Protein AF-A0A813FB90-F1 (afdb_monomer_lite)

Radius of gyration: 33.17 Å; chains: 1; bounding box: 65×67×103 Å

Sequence (161 aa):
GADAGPVRAQRSFVRRQRGVSLAASAIALIVTVQGGSALLSTFVSVPQVSSSKYSPTARRASALDSYKNTVKTVAQTIDDFYTAYPQPPVLPMYRTFVVDLMTQTHLAVVDSRFKYDSVFALGLWRGFQGLMGSYDKLVGSGESDKIWKALVESLGMSPDQ

InterPro domains:
  IPR017499 Protein Thf1 [PF11264] (73-161)
  IPR017499 Protein Thf1 [PTHR34793] (55-161)

Organism: Polarella glacialis (NCBI:txid89957)

pLDDT: mean 70.95, std 21.5, range [33.91, 94.44]

Structure (mmCIF, N/CA/C/O backbone):
data_AF-A0A813FB90-F1
#
_entry.id   AF-A0A813FB90-F1
#
loop_
_atom_site.group_PDB
_atom_site.id
_atom_site.type_symbol
_atom_site.label_atom_id
_atom_site.label_alt_id
_atom_site.label_comp_id
_atom_site.label_asym_id
_atom_site.label_entity_id
_atom_site.label_seq_id
_atom_site.pdbx_PDB_ins_code
_atom_site.Cartn_x
_atom_site.Cartn_y
_atom_site.Cartn_z
_atom_site.occupancy
_atom_site.B_iso_or_equiv
_atom_site.auth_seq_id
_atom_site.auth_comp_id
_atom_site.auth_asym_id
_atom_site.auth_atom_id
_atom_site.pdbx_PDB_model_num
ATOM 1 N N . GLY A 1 1 ? -19.787 -36.971 82.600 1.00 37.16 1 GLY A N 1
ATOM 2 C CA . GLY A 1 1 ? -19.717 -35.621 82.008 1.00 37.16 1 GLY A CA 1
ATOM 3 C C . GLY A 1 1 ? -20.503 -35.665 80.722 1.00 37.16 1 GLY A C 1
ATOM 4 O O . GLY A 1 1 ? -20.228 -36.552 79.932 1.00 37.16 1 GLY A O 1
ATOM 5 N N . ALA A 1 2 ? -21.649 -34.986 80.682 1.00 42.38 2 ALA A N 1
ATOM 6 C CA . ALA A 1 2 ? -21.821 -33.651 80.079 1.00 42.38 2 ALA A CA 1
ATOM 7 C C . ALA A 1 2 ? -22.045 -33.792 78.549 1.00 42.38 2 ALA A C 1
ATOM 9 O O . ALA A 1 2 ? -21.103 -34.156 77.860 1.00 42.38 2 ALA A O 1
ATOM 10 N N . ASP A 1 3 ? -23.270 -33.850 78.009 1.00 40.84 3 ASP A N 1
ATOM 11 C CA . ASP A 1 3 ? -24.351 -32.837 77.873 1.00 40.84 3 ASP A CA 1
ATOM 12 C C . ASP A 1 3 ? -24.254 -32.019 76.553 1.00 40.84 3 ASP A C 1
ATOM 14 O O . ASP A 1 3 ? -23.170 -31.612 76.145 1.00 40.84 3 ASP A O 1
ATOM 18 N N . ALA A 1 4 ? -25.432 -31.809 75.945 1.00 45.38 4 ALA A N 1
ATOM 19 C CA . ALA A 1 4 ? -25.861 -30.805 74.958 1.00 45.38 4 ALA A CA 1
ATOM 20 C C . ALA A 1 4 ? -25.539 -30.930 73.439 1.00 45.38 4 ALA A C 1
ATOM 22 O O . ALA A 1 4 ? -24.415 -30.746 72.982 1.00 45.38 4 ALA A O 1
ATOM 23 N N . GLY A 1 5 ? -26.606 -31.096 72.628 1.00 37.81 5 GLY A N 1
ATOM 24 C CA . GLY A 1 5 ? -26.745 -30.504 71.269 1.00 37.81 5 GLY A CA 1
ATOM 25 C C . GLY A 1 5 ? -27.182 -29.017 71.351 1.00 37.81 5 GLY A C 1
ATOM 26 O O . GLY A 1 5 ? -26.985 -28.450 72.423 1.00 37.81 5 GLY A O 1
ATOM 27 N N . PRO A 1 6 ? -27.852 -28.363 70.354 1.00 52.06 6 PRO A N 1
ATOM 28 C CA . PRO A 1 6 ? -28.381 -28.848 69.058 1.00 52.06 6 PRO A CA 1
ATOM 29 C C . PRO A 1 6 ? -28.328 -27.838 67.837 1.00 52.06 6 PRO A C 1
ATOM 31 O O . PRO A 1 6 ? -27.964 -26.682 67.986 1.00 52.06 6 PRO A O 1
ATOM 34 N N . VAL A 1 7 ? -28.802 -28.279 66.646 1.00 46.25 7 VAL A N 1
ATOM 35 C CA . VAL A 1 7 ? -29.657 -27.576 65.620 1.00 46.25 7 VAL A CA 1
ATOM 36 C C . VAL A 1 7 ? -29.185 -26.343 64.774 1.00 46.25 7 VAL A C 1
ATOM 38 O O . VAL A 1 7 ? -28.728 -25.337 65.296 1.00 46.25 7 VAL A O 1
ATOM 41 N N . ARG A 1 8 ? -29.580 -26.379 63.467 1.00 36.19 8 ARG A N 1
ATOM 42 C CA . ARG A 1 8 ? -29.777 -25.294 62.436 1.00 36.19 8 ARG A CA 1
ATOM 43 C C . ARG A 1 8 ? -28.519 -24.742 61.733 1.00 36.19 8 ARG A C 1
ATOM 45 O O . ARG A 1 8 ? -27.476 -24.669 62.347 1.00 36.19 8 ARG A O 1
ATOM 52 N N . ALA A 1 9 ? -28.491 -24.313 60.461 1.00 43.75 9 ALA A N 1
ATOM 53 C CA . ALA A 1 9 ? -29.477 -23.821 59.482 1.00 43.75 9 ALA A CA 1
ATOM 54 C C . ALA A 1 9 ? -28.907 -24.012 58.040 1.00 43.75 9 ALA A C 1
ATOM 56 O O . ALA A 1 9 ? -27.702 -23.935 57.845 1.00 43.75 9 ALA A O 1
ATOM 57 N N . GLN A 1 10 ? -29.679 -24.439 57.033 1.00 36.59 10 GLN A N 1
ATOM 58 C CA . GLN A 1 10 ? -30.472 -23.617 56.093 1.00 36.59 10 GLN A CA 1
ATOM 59 C C . GLN A 1 10 ? -29.661 -22.667 55.173 1.00 36.59 10 GLN A C 1
ATOM 61 O O . GLN A 1 10 ? -29.171 -21.642 55.632 1.00 36.59 10 GLN A O 1
ATOM 66 N N . ARG A 1 11 ? -29.621 -22.955 53.858 1.00 40.69 11 ARG A N 1
ATOM 67 C CA . ARG A 1 11 ? -29.538 -21.986 52.732 1.00 40.69 11 ARG A CA 1
ATOM 68 C C . ARG A 1 11 ? -29.730 -22.751 51.411 1.00 40.69 11 ARG A C 1
ATOM 70 O O . ARG A 1 11 ? -28.945 -23.626 51.083 1.00 40.69 11 ARG A O 1
ATOM 77 N N . SER A 1 12 ? -30.927 -22.704 50.823 1.00 42.38 12 SER A N 1
ATOM 78 C CA . SER A 1 12 ? -31.467 -21.673 49.906 1.00 42.38 12 SER A CA 1
ATOM 79 C C . SER A 1 12 ? -31.345 -22.166 48.458 1.00 42.38 12 SER A C 1
ATOM 81 O O . SER A 1 12 ? -30.249 -22.280 47.930 1.00 42.38 12 SER A O 1
ATOM 83 N N . PHE A 1 13 ? -32.444 -22.706 47.926 1.00 41.03 13 PHE A N 1
ATOM 84 C CA . PHE A 1 13 ? -33.340 -22.063 46.945 1.00 41.03 13 PHE A CA 1
ATOM 85 C C . PHE A 1 13 ? -32.794 -22.212 45.506 1.00 41.03 13 PHE A C 1
ATOM 87 O O . PHE A 1 13 ? -31.749 -21.670 45.179 1.00 41.03 13 PHE A O 1
ATOM 94 N N . VAL A 1 14 ? -33.346 -23.113 44.675 1.00 45.12 14 VAL A N 1
ATOM 95 C CA . VAL A 1 14 ? -34.616 -22.952 43.915 1.00 45.12 14 VAL A CA 1
ATOM 96 C C . VAL A 1 14 ? -34.473 -21.799 42.917 1.00 45.12 14 VAL A C 1
ATOM 98 O O . VAL A 1 14 ? -34.118 -20.698 43.296 1.00 45.12 14 VAL A O 1
ATOM 101 N N . ARG A 1 15 ? -34.794 -21.918 41.634 1.00 44.94 15 ARG A N 1
ATOM 102 C CA . ARG A 1 15 ? -35.290 -23.013 40.801 1.00 44.94 15 ARG A CA 1
ATOM 103 C C . ARG A 1 15 ? -35.258 -22.439 39.395 1.00 44.94 15 ARG A C 1
ATOM 105 O O . ARG A 1 15 ? -35.708 -21.325 39.153 1.00 44.94 15 ARG A O 1
ATOM 112 N N . ARG A 1 16 ? -34.735 -23.230 38.475 1.00 41.72 16 ARG A N 1
ATOM 113 C CA . ARG A 1 16 ? -34.836 -23.025 37.038 1.00 41.72 16 ARG A CA 1
ATOM 114 C C . ARG A 1 16 ? -36.326 -23.005 36.666 1.00 41.72 16 ARG A C 1
ATOM 116 O O . ARG A 1 16 ? -36.979 -24.039 36.774 1.00 41.72 16 ARG A O 1
ATOM 123 N N . GLN A 1 17 ? -36.863 -21.862 36.251 1.00 44.84 17 GLN A N 1
ATOM 124 C CA . GLN A 1 17 ? -38.170 -21.788 35.595 1.00 44.84 17 GLN A CA 1
ATOM 125 C C . GLN A 1 17 ? -37.961 -21.507 34.107 1.00 44.84 17 GLN A C 1
ATOM 127 O O . GLN A 1 17 ? -37.671 -20.394 33.685 1.00 44.84 17 GLN A O 1
ATOM 132 N N . ARG A 1 18 ? -38.068 -22.582 33.323 1.00 39.84 18 ARG A N 1
ATOM 133 C CA . ARG A 1 18 ? -38.481 -22.555 31.920 1.00 39.84 18 ARG A CA 1
ATOM 134 C C . ARG A 1 18 ? -39.958 -22.949 31.894 1.00 39.84 18 ARG A C 1
ATOM 136 O O . ARG A 1 18 ? -40.330 -23.908 32.563 1.00 39.84 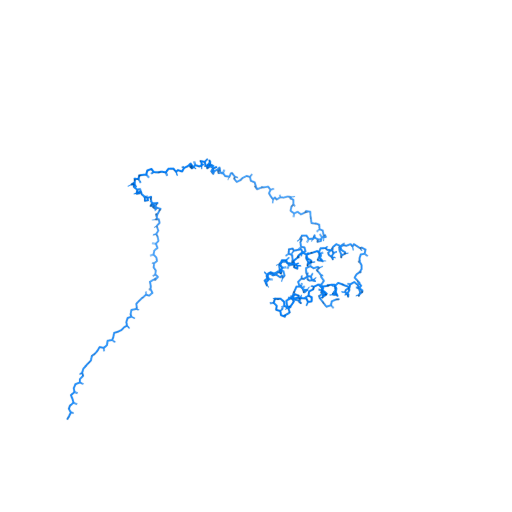18 ARG A O 1
ATOM 143 N N . GLY A 1 19 ? -40.754 -22.231 31.117 1.00 33.91 19 GLY A N 1
ATOM 144 C CA . GLY A 1 19 ? -42.180 -22.479 30.892 1.00 33.91 19 GLY A CA 1
ATOM 145 C C . GLY A 1 19 ? -42.791 -21.202 30.318 1.00 33.91 19 GLY A C 1
ATOM 146 O O . GLY A 1 19 ? -42.857 -20.232 31.055 1.00 33.91 19 GLY A O 1
ATOM 147 N N . VAL A 1 20 ? -42.936 -21.062 28.990 1.00 40.19 20 VAL A N 1
ATOM 148 C CA . VAL A 1 20 ? -44.183 -21.350 28.230 1.00 40.19 20 VAL A CA 1
ATOM 149 C C . VAL A 1 20 ? -45.280 -20.361 28.659 1.00 40.19 20 VAL A C 1
ATOM 151 O O . VAL A 1 20 ? -45.571 -20.278 29.837 1.00 40.19 20 VAL A O 1
ATOM 154 N N . SER A 1 21 ? -46.002 -19.615 27.833 1.00 39.22 21 SER A N 1
ATOM 155 C CA . SER A 1 21 ? -46.112 -19.361 26.396 1.00 39.22 21 SER A CA 1
ATOM 156 C C . SER A 1 21 ? -47.225 -18.296 26.270 1.00 39.22 21 SER A C 1
ATOM 158 O O . SER A 1 21 ? -47.965 -18.079 27.227 1.00 39.22 21 SER A O 1
ATOM 160 N N . LEU A 1 22 ? -47.400 -17.755 25.065 1.00 42.56 22 LEU A N 1
ATOM 161 C CA . LEU A 1 22 ? -48.613 -17.112 24.545 1.00 42.56 22 LEU A CA 1
ATOM 162 C C . LEU A 1 22 ? -48.938 -15.660 24.937 1.00 42.56 22 LEU A C 1
ATOM 164 O O . LEU A 1 22 ? -49.076 -15.287 26.093 1.00 42.56 22 LEU A O 1
ATOM 168 N N . ALA A 1 23 ? -49.255 -14.952 23.850 1.00 35.62 23 ALA A N 1
ATOM 169 C CA . ALA A 1 23 ? -50.242 -13.891 23.717 1.00 35.62 23 ALA A CA 1
ATOM 170 C C . ALA A 1 23 ? -49.832 -12.468 24.122 1.00 35.62 23 ALA A C 1
ATOM 172 O O . ALA A 1 23 ? -49.636 -12.139 25.282 1.00 35.62 23 ALA A O 1
ATOM 173 N N . ALA A 1 24 ? -49.777 -11.635 23.077 1.00 38.53 24 ALA A N 1
ATOM 174 C CA . ALA A 1 24 ? -50.467 -10.355 22.964 1.00 38.53 24 ALA A CA 1
ATOM 175 C C . ALA A 1 24 ? -50.526 -9.470 24.217 1.00 38.53 24 ALA A C 1
ATOM 177 O O . ALA A 1 24 ? -51.202 -9.788 25.184 1.00 38.53 24 ALA A O 1
ATOM 178 N N . SER A 1 25 ? -50.012 -8.250 24.108 1.00 38.06 25 SER A N 1
ATOM 179 C CA . SER A 1 25 ? -50.898 -7.090 23.955 1.00 38.06 25 SER A CA 1
ATOM 180 C C . SER A 1 25 ? -50.071 -5.809 23.958 1.00 38.06 25 SER A C 1
ATOM 182 O O . SER A 1 25 ? -49.201 -5.603 24.802 1.00 38.06 25 SER A O 1
ATOM 184 N N . ALA A 1 26 ? -50.357 -4.947 22.991 1.00 44.44 26 ALA A N 1
ATOM 185 C CA . ALA A 1 26 ? -49.915 -3.568 22.976 1.00 44.44 26 ALA A CA 1
ATOM 186 C C . ALA A 1 26 ? -50.666 -2.790 24.060 1.00 44.44 26 ALA A C 1
ATOM 188 O O . ALA A 1 26 ? -51.893 -2.786 24.043 1.00 44.44 26 ALA A O 1
ATOM 189 N N . ILE A 1 27 ? -49.960 -2.082 24.944 1.00 45.78 27 ILE A N 1
ATOM 190 C CA . ILE A 1 27 ? -50.547 -0.978 25.711 1.00 45.78 27 ILE A CA 1
ATOM 191 C C . ILE A 1 27 ? -49.527 0.158 25.767 1.00 45.78 27 ILE A C 1
ATOM 193 O O . ILE A 1 27 ? -48.506 0.090 26.449 1.00 45.78 27 ILE A O 1
ATOM 197 N N . ALA A 1 28 ? -49.828 1.197 24.990 1.00 42.88 28 ALA A N 1
ATOM 198 C CA . ALA A 1 28 ? -49.232 2.514 25.085 1.00 42.88 28 ALA A CA 1
ATOM 199 C C . ALA A 1 28 ? -49.554 3.116 26.458 1.00 42.88 28 ALA A C 1
ATOM 201 O O . ALA A 1 28 ? -50.719 3.196 26.845 1.00 42.88 28 ALA A O 1
ATOM 202 N N . LEU A 1 29 ? -48.527 3.560 27.180 1.00 41.53 29 LEU A N 1
ATOM 203 C CA . LEU A 1 29 ? -48.683 4.289 28.433 1.00 41.53 29 LEU A CA 1
ATOM 204 C C . LEU A 1 29 ? -48.410 5.771 28.148 1.00 41.53 29 LEU A C 1
ATOM 206 O O . LEU A 1 29 ? -47.272 6.233 28.166 1.00 41.53 29 LEU A O 1
ATOM 210 N N . ILE A 1 30 ? -49.476 6.498 27.806 1.00 48.53 30 ILE A N 1
ATOM 211 C CA . ILE A 1 30 ? -49.483 7.962 27.767 1.00 48.53 30 ILE A CA 1
ATOM 212 C C . ILE A 1 30 ? -49.604 8.426 29.220 1.00 48.53 30 ILE A C 1
ATOM 214 O O . ILE A 1 30 ? -50.658 8.289 29.836 1.00 48.53 30 ILE A O 1
ATOM 218 N N . VAL A 1 31 ? -48.516 8.952 29.778 1.00 46.34 31 VAL A N 1
ATOM 219 C CA . VAL A 1 31 ? -48.537 9.653 31.065 1.00 46.34 31 VAL A CA 1
ATOM 220 C C . VAL A 1 31 ? -48.951 11.098 30.801 1.00 46.34 31 VAL A C 1
ATOM 222 O O . VAL A 1 31 ? -48.165 11.907 30.318 1.00 46.34 31 VAL A O 1
ATOM 225 N N . THR A 1 32 ? -50.204 11.423 31.108 1.00 47.53 32 THR A N 1
ATOM 226 C CA . THR A 1 32 ? -50.675 12.803 31.252 1.00 47.53 32 THR A CA 1
ATOM 227 C C . THR A 1 32 ? -50.346 13.302 32.656 1.00 47.53 32 THR A C 1
ATOM 229 O O . THR A 1 32 ? -50.959 12.858 33.626 1.00 47.53 32 THR A O 1
ATOM 232 N N . VAL A 1 33 ? -49.419 14.254 32.767 1.00 48.53 33 VAL A N 1
ATOM 233 C CA . VAL A 1 33 ? -49.309 15.138 33.936 1.00 48.53 33 VAL A CA 1
ATOM 234 C C . VAL A 1 33 ? -49.673 16.545 33.476 1.00 48.53 33 VAL A C 1
ATOM 236 O O . VAL A 1 33 ? -48.940 17.195 32.736 1.00 48.53 33 VAL A O 1
ATOM 239 N N . GLN A 1 34 ? -50.861 16.972 33.891 1.00 40.16 34 GLN A N 1
ATOM 240 C CA . GLN A 1 34 ? -51.391 18.321 33.750 1.00 40.16 34 GLN A CA 1
ATOM 241 C C . GLN A 1 34 ? -50.875 19.158 34.926 1.00 40.16 34 GLN A C 1
ATOM 243 O O . GLN A 1 34 ? -51.154 18.819 36.075 1.00 40.16 34 GLN A O 1
ATOM 248 N N . GLY A 1 35 ? -50.165 20.258 34.667 1.00 34.25 35 GLY A N 1
ATOM 249 C CA . GLY A 1 35 ? -49.803 21.177 35.745 1.00 34.25 35 GLY A CA 1
ATOM 250 C C . GLY A 1 35 ? -48.834 22.291 35.369 1.00 34.25 35 GLY A C 1
ATOM 251 O O . GLY A 1 35 ? -47.649 22.175 35.636 1.00 34.25 35 GLY A O 1
ATOM 252 N N . GLY A 1 36 ? -49.381 23.398 34.861 1.00 37.53 36 GLY A N 1
ATOM 253 C CA . GLY A 1 36 ? -49.008 24.730 35.343 1.00 37.53 36 GLY A CA 1
ATOM 254 C C . GLY A 1 36 ? -47.791 25.441 34.739 1.00 37.53 36 GLY A C 1
ATOM 255 O O . GLY A 1 36 ? -46.659 24.991 34.829 1.00 37.53 36 GLY A O 1
ATOM 256 N N . SER A 1 37 ? -48.083 26.671 34.312 1.00 42.62 37 SER A N 1
ATOM 257 C CA . SER A 1 37 ? -47.202 27.841 34.234 1.00 42.62 37 SER A CA 1
ATOM 258 C C . SER A 1 37 ? -46.359 28.045 32.977 1.00 42.62 37 SER A C 1
ATOM 260 O O . SER A 1 37 ? -45.371 27.379 32.690 1.00 42.62 37 SER A O 1
ATOM 262 N N . ALA A 1 38 ? -46.798 29.086 32.269 1.00 50.44 38 ALA A N 1
ATOM 263 C CA . ALA A 1 38 ? -46.131 29.814 31.212 1.00 50.44 38 ALA A CA 1
ATOM 264 C C . ALA A 1 38 ? -44.662 30.126 31.524 1.00 50.44 38 ALA A C 1
ATOM 266 O O . ALA A 1 38 ? -44.350 30.523 32.642 1.00 50.44 38 ALA A O 1
ATOM 267 N N . LEU A 1 39 ? -43.812 30.028 30.497 1.00 50.44 39 LEU A N 1
ATOM 268 C CA . LEU A 1 39 ? -42.885 31.073 30.043 1.00 50.44 39 LEU A CA 1
ATOM 269 C C . LEU A 1 39 ? -42.144 30.585 28.777 1.00 50.44 39 LEU A C 1
ATOM 271 O O . LEU A 1 39 ? -41.498 29.545 28.777 1.00 50.44 39 LEU A O 1
ATOM 275 N N . LEU A 1 40 ? -42.295 31.362 27.699 1.00 51.16 40 LEU A N 1
ATOM 276 C CA . LEU A 1 40 ? -41.376 31.562 26.567 1.00 51.16 40 LEU A CA 1
ATOM 277 C C . LEU A 1 40 ? -40.602 30.344 26.014 1.00 51.16 40 LEU A C 1
ATOM 279 O O . LEU A 1 40 ? -39.489 30.050 26.437 1.00 51.16 40 LEU A O 1
ATOM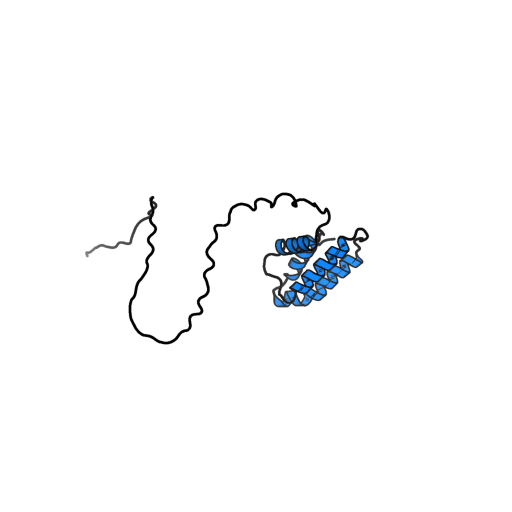 283 N N . SER A 1 41 ? -41.102 29.748 24.928 1.00 44.72 41 SER A N 1
ATOM 284 C CA . SER A 1 41 ? -40.228 29.194 23.883 1.00 44.72 41 SER A CA 1
ATOM 285 C C . SER A 1 41 ? -40.960 29.135 22.541 1.00 44.72 41 SER A C 1
ATOM 287 O O . SER A 1 41 ? -41.991 28.486 22.383 1.00 44.72 41 SER A O 1
ATOM 289 N N . THR A 1 42 ? -40.429 29.852 21.555 1.00 55.31 42 THR A N 1
ATOM 290 C CA . THR A 1 42 ? -40.771 29.691 20.141 1.00 55.31 42 THR A CA 1
ATOM 291 C C . THR A 1 42 ? -40.334 28.303 19.691 1.00 55.31 42 THR A C 1
ATOM 293 O O . THR A 1 42 ? -39.197 28.106 19.265 1.00 55.31 42 THR A O 1
ATOM 296 N N . PHE A 1 43 ? -41.231 27.328 19.799 1.00 48.91 43 PHE A N 1
ATOM 297 C CA . PHE A 1 43 ? -41.064 26.050 19.126 1.00 48.91 43 PHE A CA 1
ATOM 298 C C . PHE A 1 43 ? -41.301 26.250 17.629 1.00 48.91 43 PHE A C 1
ATOM 300 O O . PHE A 1 43 ? -42.424 26.450 17.168 1.00 48.91 43 PHE A O 1
ATOM 307 N N . VAL A 1 44 ? -40.206 26.207 16.873 1.00 53.66 44 VAL A N 1
ATOM 308 C CA . VAL A 1 44 ? -40.212 26.001 15.425 1.00 53.66 44 VAL A CA 1
ATOM 309 C C . VAL A 1 44 ? -40.970 24.704 15.147 1.00 53.66 44 VAL A C 1
ATOM 311 O O . VAL A 1 44 ? -40.529 23.615 15.513 1.00 53.66 44 VAL A O 1
ATOM 314 N N . SER A 1 45 ? -42.143 24.829 14.530 1.00 48.47 45 SER A N 1
ATOM 315 C CA . SER A 1 45 ? -42.917 23.693 14.046 1.00 48.47 45 SER A CA 1
ATOM 316 C C . SER A 1 45 ? -42.195 23.107 12.832 1.00 48.47 45 SER A C 1
ATOM 318 O O . SER A 1 45 ? -42.231 23.672 11.741 1.00 48.47 45 SER A O 1
ATOM 320 N N . VAL A 1 46 ? -41.480 22.000 13.033 1.00 60.06 46 VAL A N 1
ATOM 321 C CA . VAL A 1 46 ? -40.973 21.171 11.935 1.00 60.06 46 VAL A CA 1
ATOM 322 C C . VAL A 1 46 ? -42.160 20.368 11.394 1.00 60.06 46 VAL A C 1
ATOM 324 O O . VAL A 1 46 ? -42.741 19.590 12.157 1.00 60.06 46 VAL A O 1
ATOM 327 N N . PRO A 1 47 ? -42.552 20.512 10.115 1.00 50.25 47 PRO A N 1
ATOM 328 C CA . PRO A 1 47 ? -43.575 19.652 9.544 1.00 50.25 47 PRO A CA 1
ATOM 329 C C . PRO A 1 47 ? -43.058 18.210 9.509 1.00 50.25 47 PRO A C 1
ATOM 331 O O . PRO A 1 47 ? -42.042 17.900 8.887 1.00 50.25 47 PRO A O 1
ATOM 334 N N . GLN A 1 48 ? -43.767 17.322 10.202 1.00 51.81 48 GLN A N 1
ATOM 335 C CA . GLN A 1 48 ? -43.586 15.879 10.101 1.00 51.81 48 GLN A CA 1
ATOM 336 C C . GLN A 1 48 ? -43.920 15.453 8.666 1.00 51.81 48 GLN A C 1
ATOM 338 O O . GLN A 1 48 ? -45.072 15.542 8.236 1.00 51.81 48 GLN A O 1
ATOM 343 N N . VAL A 1 49 ? -42.914 14.997 7.916 1.00 50.53 49 VAL A N 1
ATOM 344 C CA . VAL A 1 49 ? -43.130 14.303 6.643 1.00 50.53 49 VAL A CA 1
ATOM 345 C C . VAL A 1 49 ? -43.889 13.019 6.955 1.00 50.53 49 VAL A C 1
ATOM 347 O O . VAL A 1 49 ? -43.357 12.081 7.544 1.00 50.53 49 VAL A O 1
ATOM 350 N N . SER A 1 50 ? -45.165 13.026 6.577 1.00 56.09 50 SER A N 1
ATOM 351 C CA . SER A 1 50 ? -46.037 11.860 6.526 1.00 56.09 50 SER A CA 1
ATOM 352 C C . SER A 1 50 ? -45.295 10.699 5.865 1.00 56.09 50 SER A C 1
ATOM 354 O O . SER A 1 50 ? -44.786 10.829 4.748 1.00 56.09 50 SER A O 1
ATOM 356 N N . SER A 1 51 ? -45.210 9.572 6.573 1.00 62.56 51 SER A N 1
ATOM 357 C CA . SER A 1 51 ? -44.664 8.317 6.076 1.00 62.56 51 SER A CA 1
ATOM 358 C C . SER A 1 51 ? -45.536 7.805 4.930 1.00 62.56 51 SER A C 1
ATOM 360 O O . SER A 1 51 ? -46.468 7.017 5.097 1.00 62.56 51 SER A O 1
ATOM 362 N N . SER A 1 52 ? -45.226 8.283 3.727 1.00 45.41 52 SER A N 1
ATOM 363 C CA . SER A 1 52 ? -45.746 7.717 2.495 1.00 45.41 52 SER A CA 1
ATOM 364 C C . SER A 1 52 ? -45.320 6.256 2.444 1.00 45.41 52 SER A C 1
ATOM 366 O O . SER A 1 52 ? -44.134 5.925 2.494 1.00 45.41 52 SER A O 1
ATOM 368 N N . LYS A 1 53 ? -46.319 5.376 2.414 1.00 51.19 53 LYS A N 1
ATOM 369 C CA . LYS A 1 53 ? -46.160 3.939 2.235 1.00 51.19 53 LYS A CA 1
ATOM 370 C C . LYS A 1 53 ? -45.437 3.734 0.908 1.00 51.19 53 LYS A C 1
ATOM 372 O O . LYS A 1 53 ? -46.046 3.853 -0.152 1.00 51.19 53 LYS A O 1
ATOM 377 N N . TYR A 1 54 ? -44.137 3.470 0.974 1.00 44.88 54 TYR A N 1
ATOM 378 C CA . TYR A 1 54 ? -43.345 3.125 -0.195 1.00 44.88 54 TYR A CA 1
ATOM 379 C C . TYR A 1 54 ? -43.951 1.872 -0.832 1.00 44.88 54 TYR A C 1
ATOM 381 O O . TYR A 1 54 ? -43.877 0.770 -0.290 1.00 44.88 54 TYR A O 1
ATOM 389 N N . SER A 1 55 ? -44.601 2.083 -1.975 1.00 55.62 55 SER A N 1
ATOM 390 C CA . SER A 1 55 ? -44.990 1.041 -2.919 1.00 55.62 55 SER A CA 1
ATOM 391 C C . SER A 1 55 ? -43.783 0.139 -3.202 1.00 55.62 55 SER A C 1
ATOM 393 O O . SER A 1 55 ? -42.702 0.665 -3.493 1.00 55.62 55 SER A O 1
ATOM 395 N N . PRO A 1 56 ? -43.917 -1.200 -3.179 1.00 54.81 56 PRO A N 1
ATOM 396 C CA . PRO A 1 56 ? -42.840 -2.104 -3.544 1.00 54.81 56 PRO A CA 1
ATOM 397 C C . PRO A 1 56 ? -42.773 -2.199 -5.073 1.00 54.81 56 PRO A C 1
ATOM 399 O O . PRO A 1 56 ? -43.020 -3.241 -5.669 1.00 54.81 56 PRO A O 1
ATOM 402 N N . THR A 1 57 ? -42.461 -1.091 -5.736 1.00 56.94 57 THR A N 1
ATOM 403 C CA . THR A 1 57 ? -42.280 -1.033 -7.191 1.00 56.94 57 THR A CA 1
ATOM 404 C C . THR A 1 57 ? -40.964 -0.349 -7.519 1.00 56.94 57 THR A C 1
ATOM 406 O O . THR A 1 57 ? -40.918 0.671 -8.193 1.00 56.94 57 THR A O 1
ATOM 409 N N . ALA A 1 58 ? -39.874 -0.935 -7.030 1.00 56.31 58 ALA A N 1
ATOM 410 C CA . ALA A 1 58 ? -38.531 -0.689 -7.545 1.00 56.31 58 ALA A CA 1
ATOM 411 C C . ALA A 1 58 ? -37.712 -1.989 -7.570 1.00 56.31 58 ALA A C 1
ATOM 413 O O . ALA A 1 58 ? -36.508 -1.997 -7.345 1.00 56.31 58 ALA A O 1
ATOM 414 N N . ARG A 1 59 ? -38.351 -3.123 -7.889 1.00 53.44 59 ARG A N 1
ATOM 415 C CA . ARG A 1 59 ? -37.627 -4.330 -8.310 1.00 53.44 59 ARG A CA 1
ATOM 416 C C . ARG A 1 59 ? -37.278 -4.200 -9.797 1.00 53.44 59 ARG A C 1
ATOM 418 O O . ARG A 1 59 ? -37.825 -4.886 -10.649 1.00 53.44 59 ARG A O 1
ATOM 425 N N . ARG A 1 60 ? -36.400 -3.242 -10.098 1.00 51.72 60 ARG A N 1
ATOM 426 C CA . ARG A 1 60 ? -35.679 -3.115 -11.376 1.00 51.72 60 ARG A CA 1
ATOM 427 C C . ARG A 1 60 ? -34.173 -2.938 -11.142 1.00 51.72 60 ARG A C 1
ATOM 429 O O . ARG A 1 60 ? -33.488 -2.278 -11.907 1.00 51.72 60 ARG A O 1
ATOM 436 N N . ALA A 1 61 ? -33.651 -3.568 -10.093 1.00 57.41 61 ALA A N 1
ATOM 437 C CA . ALA A 1 61 ? -32.216 -3.683 -9.831 1.00 57.41 61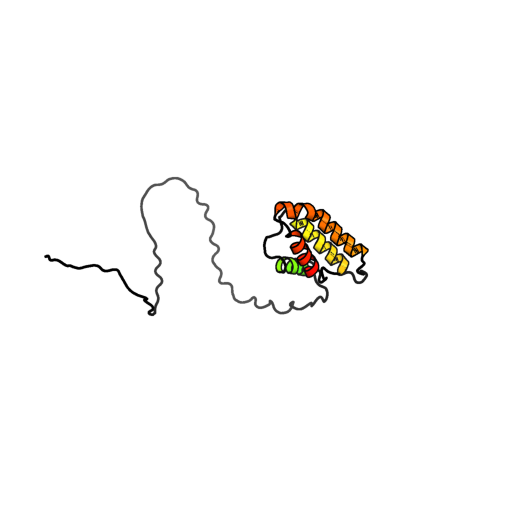 ALA A CA 1
ATOM 438 C C . ALA A 1 61 ? -31.645 -5.000 -10.400 1.00 57.41 61 ALA A C 1
ATOM 440 O O . ALA A 1 61 ? -30.911 -5.706 -9.724 1.00 57.41 61 ALA A O 1
ATOM 441 N N . SER A 1 62 ? -32.046 -5.392 -11.612 1.00 59.25 62 SER A N 1
ATOM 442 C CA . SER A 1 62 ? -31.641 -6.669 -12.216 1.00 59.25 62 SER A CA 1
ATOM 443 C C . SER A 1 62 ? -31.584 -6.540 -13.740 1.00 59.25 62 SER A C 1
ATOM 445 O O . SER A 1 62 ? -32.539 -6.914 -14.415 1.00 59.25 62 SER A O 1
ATOM 447 N N . ALA A 1 63 ? -30.520 -5.917 -14.259 1.00 56.56 63 ALA A N 1
ATOM 448 C CA . ALA A 1 63 ? -30.100 -5.982 -15.676 1.00 56.56 63 ALA A CA 1
ATOM 449 C C . ALA A 1 63 ? -28.837 -5.150 -16.001 1.00 56.56 63 ALA A C 1
ATOM 451 O O . ALA A 1 63 ? -28.364 -5.206 -17.129 1.00 56.56 63 ALA A O 1
ATOM 452 N N . LEU A 1 64 ? -28.270 -4.394 -15.053 1.00 52.28 64 LEU A N 1
ATOM 453 C CA . LEU A 1 64 ? -26.929 -3.793 -15.188 1.00 52.28 64 LEU A CA 1
ATOM 454 C C . LEU A 1 64 ? -25.874 -4.552 -14.365 1.00 52.28 64 LEU A C 1
ATOM 456 O O . LEU A 1 64 ? -24.816 -4.019 -14.059 1.00 52.28 64 LEU A O 1
ATOM 460 N N . ASP A 1 65 ? -26.172 -5.800 -14.003 1.00 52.84 65 ASP A N 1
ATOM 461 C CA . ASP A 1 65 ? -25.394 -6.609 -13.056 1.00 52.84 65 ASP A CA 1
ATOM 462 C C . ASP A 1 65 ? -24.211 -7.357 -13.694 1.00 52.84 65 ASP A C 1
ATOM 464 O O . ASP A 1 65 ? -23.580 -8.203 -13.071 1.00 52.84 65 ASP A O 1
ATOM 468 N N . SER A 1 66 ? -23.877 -7.093 -14.958 1.00 60.59 66 SER A N 1
ATOM 469 C CA . SER A 1 66 ? -22.735 -7.781 -15.561 1.00 60.59 66 SER A CA 1
ATOM 470 C C . SER A 1 66 ? -22.227 -7.125 -16.837 1.00 60.59 66 SER A C 1
ATOM 472 O O . SER A 1 66 ? -22.060 -7.798 -17.853 1.00 60.59 66 SER A O 1
ATOM 474 N N . TYR A 1 67 ? -21.872 -5.840 -16.798 1.00 53.09 67 TYR A N 1
ATOM 475 C CA . TYR A 1 67 ? -20.668 -5.477 -17.549 1.00 53.09 67 TYR A CA 1
ATOM 476 C C . TYR A 1 67 ? -19.490 -5.989 -16.718 1.00 53.09 67 TYR A C 1
ATOM 478 O O . TYR A 1 67 ? -18.939 -5.273 -15.884 1.00 53.09 67 TYR A O 1
ATOM 486 N N . LYS A 1 68 ? -19.195 -7.289 -16.860 1.00 60.25 68 LYS A N 1
ATOM 487 C CA . LYS A 1 68 ? -18.046 -7.948 -16.235 1.00 60.25 68 LYS A CA 1
ATOM 488 C C . LYS A 1 68 ? -16.799 -7.349 -16.876 1.00 60.25 68 LYS A C 1
ATOM 490 O O . LYS A 1 68 ? -16.278 -7.874 -17.855 1.00 60.25 68 LYS A O 1
ATOM 495 N N . ASN A 1 69 ? -16.372 -6.199 -16.368 1.00 69.50 69 ASN A N 1
ATOM 496 C CA . ASN A 1 69 ? -15.057 -5.687 -16.679 1.00 69.50 69 ASN A CA 1
ATOM 497 C C . ASN A 1 69 ? -14.066 -6.720 -16.137 1.00 69.50 69 ASN A C 1
ATOM 499 O O . ASN A 1 69 ? -14.004 -6.947 -14.931 1.00 69.50 69 ASN A O 1
ATOM 503 N N . THR A 1 70 ? -13.360 -7.399 -17.042 1.00 78.00 70 THR A N 1
ATOM 504 C CA . THR A 1 70 ? -12.326 -8.383 -16.695 1.00 78.00 70 THR A CA 1
ATOM 505 C C . THR A 1 70 ? -11.229 -7.752 -15.837 1.00 78.00 70 THR A C 1
ATOM 507 O O . THR A 1 70 ? -10.539 -8.446 -15.098 1.00 78.00 70 THR A O 1
ATOM 510 N N . VAL A 1 71 ? -11.077 -6.431 -15.927 1.00 83.94 71 VAL A N 1
ATOM 511 C CA . VAL A 1 71 ? -10.065 -5.658 -15.228 1.00 83.94 71 VAL A CA 1
ATOM 512 C C . VAL A 1 71 ? -10.582 -5.211 -13.861 1.00 83.94 71 VAL A C 1
ATOM 514 O O . VAL A 1 71 ? -11.622 -4.555 -13.758 1.00 83.94 71 VAL A O 1
ATOM 517 N N . LYS A 1 72 ? -9.821 -5.550 -12.813 1.00 89.75 72 LYS A N 1
ATOM 518 C CA . LYS A 1 72 ? -10.071 -5.114 -11.434 1.00 89.75 72 LYS A CA 1
ATOM 519 C C . LYS A 1 72 ? -10.102 -3.589 -11.366 1.00 89.75 72 LYS A C 1
ATOM 521 O O . LYS A 1 72 ? -9.260 -2.933 -11.968 1.00 89.75 72 LYS A O 1
ATOM 526 N N . THR A 1 73 ? -11.048 -3.022 -10.624 1.00 93.06 73 THR A N 1
ATOM 527 C CA . THR A 1 73 ? -11.112 -1.567 -10.429 1.00 93.06 73 THR A CA 1
ATOM 528 C C . THR A 1 73 ? -10.311 -1.121 -9.206 1.00 93.06 73 THR A C 1
ATOM 530 O O . THR A 1 73 ? -10.064 -1.888 -8.269 1.00 93.06 73 THR A O 1
ATOM 533 N N . VAL A 1 74 ? -9.955 0.165 -9.174 1.00 93.06 74 VAL A N 1
ATOM 534 C CA . VAL A 1 74 ? -9.332 0.791 -7.998 1.00 93.06 74 VAL A CA 1
ATOM 535 C C . VAL A 1 74 ? -10.232 0.645 -6.766 1.00 93.06 74 VAL A C 1
ATOM 537 O O . VAL A 1 74 ? -9.746 0.302 -5.694 1.00 93.06 74 VAL A O 1
ATOM 540 N N . ALA A 1 75 ? -11.546 0.837 -6.924 1.00 92.12 75 ALA A N 1
ATOM 541 C CA . ALA A 1 75 ? -12.511 0.693 -5.834 1.00 92.12 75 ALA A CA 1
ATOM 542 C C . ALA A 1 75 ? -12.515 -0.731 -5.255 1.00 92.12 75 ALA A C 1
ATOM 544 O O . ALA A 1 75 ? -12.406 -0.885 -4.045 1.00 92.12 75 ALA A O 1
ATOM 545 N N . GLN A 1 76 ? -12.517 -1.761 -6.111 1.00 92.75 76 GLN A N 1
ATOM 546 C CA . GLN A 1 76 ? -12.412 -3.158 -5.667 1.00 92.75 76 GLN A CA 1
ATOM 547 C C . GLN A 1 76 ? -11.109 -3.423 -4.904 1.00 92.75 76 GLN A C 1
ATOM 549 O O . GLN A 1 76 ? -11.103 -4.133 -3.910 1.00 92.75 76 GLN A O 1
ATOM 554 N N . THR A 1 77 ? -10.000 -2.823 -5.337 1.00 94.06 77 THR A N 1
ATOM 555 C CA . THR A 1 77 ? -8.702 -2.955 -4.652 1.00 94.06 77 THR A CA 1
ATOM 556 C C . THR A 1 77 ? -8.721 -2.311 -3.264 1.00 94.06 77 THR A C 1
ATOM 558 O O . THR A 1 77 ? -8.167 -2.864 -2.317 1.00 94.06 77 THR A O 1
ATOM 561 N N . ILE A 1 78 ? -9.388 -1.161 -3.126 1.00 92.44 78 ILE A N 1
ATOM 562 C CA . ILE A 1 78 ? -9.582 -0.491 -1.835 1.00 92.44 78 ILE A CA 1
ATOM 563 C C . ILE A 1 78 ? -10.467 -1.334 -0.908 1.00 92.44 78 ILE A C 1
ATOM 565 O O . ILE A 1 78 ? -10.136 -1.491 0.268 1.00 92.44 78 ILE A O 1
ATOM 569 N N . ASP A 1 79 ? -11.557 -1.896 -1.430 1.00 93.62 79 ASP A N 1
ATOM 570 C CA . ASP A 1 79 ? -12.452 -2.770 -0.666 1.00 93.62 79 ASP A CA 1
ATOM 571 C C . ASP A 1 79 ? -11.728 -4.042 -0.194 1.00 93.62 79 ASP A C 1
ATOM 573 O O . ASP A 1 79 ? -11.844 -4.426 0.973 1.00 93.62 79 ASP A O 1
ATOM 577 N N . ASP A 1 80 ? -10.908 -4.649 -1.055 1.00 93.19 80 ASP A N 1
ATOM 578 C CA . ASP A 1 80 ? -10.092 -5.817 -0.711 1.00 93.19 80 ASP A CA 1
ATOM 579 C C . ASP A 1 80 ? -9.065 -5.489 0.381 1.00 93.19 80 ASP A C 1
ATOM 581 O O . ASP A 1 80 ? -8.881 -6.274 1.310 1.00 93.19 80 ASP A O 1
ATOM 585 N N . PHE A 1 81 ? -8.446 -4.305 0.339 1.00 93.00 81 PHE A N 1
ATOM 586 C CA . PHE A 1 81 ? -7.518 -3.862 1.384 1.00 93.00 81 PHE A CA 1
ATOM 587 C C . PHE A 1 81 ? -8.199 -3.729 2.752 1.00 93.00 81 PHE A C 1
ATOM 589 O O . PHE A 1 81 ? -7.681 -4.221 3.755 1.00 93.00 81 PHE A O 1
ATOM 596 N N . TYR A 1 82 ? -9.377 -3.101 2.810 1.00 91.31 82 TYR A N 1
ATOM 597 C CA . TYR A 1 82 ? -10.128 -2.986 4.065 1.00 91.31 82 TYR A CA 1
ATOM 598 C C . TYR A 1 82 ? -10.703 -4.325 4.540 1.00 91.31 82 TYR A C 1
ATOM 600 O O . TYR A 1 82 ? -10.917 -4.507 5.739 1.00 91.31 82 TYR A O 1
ATOM 608 N N . THR A 1 83 ? -10.910 -5.271 3.623 1.00 91.75 83 THR A N 1
ATOM 609 C CA . THR A 1 83 ? -11.290 -6.649 3.953 1.00 91.75 83 THR A CA 1
ATOM 610 C C . THR A 1 83 ? -10.110 -7.424 4.546 1.00 91.75 83 THR A C 1
ATOM 612 O O . THR A 1 83 ? -10.287 -8.140 5.531 1.00 91.75 83 THR A O 1
ATOM 615 N N . ALA A 1 84 ? -8.903 -7.243 4.001 1.00 89.88 84 ALA A N 1
ATOM 616 C CA . ALA A 1 84 ? -7.676 -7.873 4.487 1.00 89.88 84 ALA A CA 1
ATOM 617 C C . ALA A 1 84 ? -7.182 -7.282 5.822 1.00 89.88 84 ALA A C 1
ATOM 619 O O . ALA A 1 84 ? -6.619 -8.003 6.647 1.00 89.88 84 ALA A O 1
ATOM 620 N N . TYR A 1 85 ? -7.418 -5.988 6.074 1.00 88.44 85 TYR A N 1
ATOM 621 C CA . TYR A 1 85 ? -6.995 -5.299 7.299 1.00 88.44 85 TYR A CA 1
ATOM 622 C C . TYR A 1 85 ? -8.164 -4.589 8.020 1.00 88.44 85 TYR A C 1
ATOM 624 O O . TYR A 1 85 ? -8.301 -3.363 7.946 1.00 88.44 85 TYR A O 1
ATOM 632 N N . PRO A 1 86 ? -9.020 -5.340 8.746 1.00 80.62 86 PRO A N 1
ATOM 633 C CA . PRO A 1 86 ? -10.202 -4.786 9.410 1.00 80.62 86 PRO A CA 1
ATOM 634 C C . PRO A 1 86 ? -9.917 -4.093 10.760 1.00 80.62 86 PRO A C 1
ATOM 636 O O . PRO A 1 86 ? -10.687 -3.221 11.168 1.00 80.62 86 PRO A O 1
ATOM 639 N N . GLN A 1 87 ? -8.855 -4.475 11.485 1.00 76.25 87 GLN A N 1
ATOM 640 C CA . GLN A 1 87 ? -8.504 -3.967 12.826 1.00 76.25 87 GLN A CA 1
ATOM 641 C C . GLN A 1 87 ? -6.990 -4.126 13.098 1.00 76.25 87 GLN A C 1
ATOM 643 O O . GLN A 1 87 ? -6.455 -5.193 12.784 1.00 76.25 87 GLN A O 1
ATOM 648 N N . PRO A 1 88 ? -6.322 -3.174 13.785 1.00 72.81 88 PRO A N 1
ATOM 649 C CA . PRO A 1 88 ? -6.770 -1.814 14.111 1.00 72.81 88 PRO A CA 1
ATOM 650 C C . PRO A 1 88 ? -6.861 -0.927 12.853 1.00 72.81 88 PRO A C 1
ATOM 652 O O . PRO A 1 88 ? -6.175 -1.187 11.876 1.00 72.81 88 PRO A O 1
ATOM 655 N N . PRO A 1 89 ? -7.700 0.123 12.826 1.00 78.25 89 PRO A N 1
ATOM 656 C CA . PRO A 1 89 ? -7.773 1.006 11.665 1.00 78.25 89 PRO A CA 1
ATOM 657 C C . PRO A 1 89 ? -6.458 1.776 11.473 1.00 78.25 89 PRO A C 1
ATOM 659 O O . PRO A 1 89 ? -5.865 2.260 12.439 1.00 78.25 89 PRO A O 1
ATOM 662 N N . VAL A 1 90 ? -6.034 1.938 10.215 1.00 83.19 90 VAL A N 1
ATOM 663 C CA . VAL A 1 90 ? -4.847 2.735 9.865 1.00 83.19 90 VAL A CA 1
ATOM 664 C C . VAL A 1 90 ? -5.001 4.155 10.408 1.00 83.19 90 VAL A C 1
ATOM 666 O O . VAL A 1 90 ? -6.034 4.799 10.194 1.00 83.19 90 VAL A O 1
ATOM 669 N N . LEU A 1 91 ? -3.960 4.655 11.082 1.00 88.31 91 LEU A N 1
ATOM 670 C CA . LEU A 1 91 ? -3.933 6.022 11.606 1.00 88.31 91 LEU A CA 1
ATOM 671 C C . LEU A 1 91 ? -4.335 7.031 10.509 1.00 88.31 91 LEU A C 1
ATOM 673 O O . LEU A 1 91 ? -3.786 6.969 9.404 1.00 88.31 91 LEU A O 1
ATOM 677 N N . PRO A 1 92 ? -5.225 8.004 10.795 1.00 87.62 92 PRO A N 1
ATOM 678 C CA . PRO A 1 92 ? -5.741 8.928 9.781 1.00 87.62 92 PRO A CA 1
ATOM 679 C C . PRO A 1 92 ? -4.655 9.666 8.989 1.00 87.62 92 PRO A C 1
ATOM 681 O O . PRO A 1 92 ? -4.811 9.875 7.791 1.00 87.62 92 PRO A O 1
ATOM 684 N N . MET A 1 93 ? -3.533 9.999 9.638 1.00 88.81 93 MET A N 1
ATOM 685 C CA . MET A 1 93 ? -2.381 10.649 9.004 1.00 88.81 93 MET A CA 1
ATOM 686 C C . MET A 1 93 ? -1.728 9.787 7.910 1.00 88.81 93 MET A C 1
ATOM 688 O O . MET A 1 93 ? -1.259 10.323 6.914 1.00 88.81 93 MET A O 1
ATOM 692 N N . TYR A 1 94 ? -1.712 8.462 8.077 1.00 89.81 94 TYR A N 1
ATOM 693 C CA . TYR A 1 94 ? -1.078 7.522 7.145 1.00 89.81 94 TYR A CA 1
ATOM 694 C C . TYR A 1 94 ? -2.063 6.959 6.120 1.00 89.81 94 TYR A C 1
ATOM 696 O O . TYR A 1 94 ? -1.650 6.519 5.050 1.00 89.81 94 TYR A O 1
ATOM 704 N N . ARG A 1 95 ? -3.369 7.010 6.412 1.00 90.19 95 ARG A N 1
ATOM 705 C CA . ARG A 1 95 ? -4.423 6.466 5.548 1.00 90.19 95 ARG A CA 1
ATOM 706 C C . ARG A 1 95 ? -4.351 7.015 4.126 1.00 90.19 95 ARG A C 1
ATOM 708 O O . ARG A 1 95 ? -4.402 6.230 3.186 1.00 90.19 95 ARG A O 1
ATOM 715 N N . THR A 1 96 ? -4.226 8.333 3.967 1.00 91.69 96 THR A N 1
ATOM 716 C CA . THR A 1 96 ? -4.169 8.959 2.637 1.00 91.69 96 THR A CA 1
ATOM 717 C C . THR A 1 96 ? -2.980 8.444 1.841 1.00 91.69 96 THR A C 1
ATOM 719 O O . THR A 1 96 ? -3.146 8.077 0.687 1.00 91.69 96 THR A O 1
ATOM 722 N N . PHE A 1 97 ? -1.807 8.335 2.466 1.00 91.31 97 PHE A N 1
ATOM 723 C CA . PHE A 1 97 ? -0.608 7.862 1.783 1.00 91.31 97 PHE A CA 1
ATOM 724 C C . PHE A 1 97 ? -0.681 6.380 1.402 1.00 91.31 97 PHE A C 1
ATOM 726 O O . PHE A 1 97 ? -0.273 6.021 0.305 1.00 91.31 97 PHE A O 1
ATOM 733 N N . VAL A 1 98 ? -1.220 5.523 2.276 1.00 91.88 98 VAL A N 1
ATOM 734 C CA . VAL A 1 98 ? -1.405 4.090 1.976 1.00 91.88 98 VAL A CA 1
ATOM 735 C C . VAL A 1 98 ? -2.362 3.902 0.809 1.00 91.88 98 VAL A C 1
ATOM 737 O O . VAL A 1 98 ? -2.075 3.138 -0.109 1.00 91.88 98 VAL A O 1
ATOM 740 N N . VAL A 1 99 ? -3.491 4.613 0.836 1.00 92.56 99 VAL A N 1
ATOM 741 C CA . VAL A 1 99 ? -4.481 4.542 -0.238 1.00 92.56 99 VAL A CA 1
ATOM 742 C C . VAL A 1 99 ? -3.888 5.079 -1.536 1.00 92.56 99 VAL A C 1
ATOM 744 O O . VAL A 1 99 ? -4.009 4.416 -2.559 1.00 92.56 99 VAL A O 1
ATOM 747 N N . ASP A 1 100 ? -3.195 6.217 -1.507 1.00 93.81 100 ASP A N 1
ATOM 748 C CA . ASP A 1 100 ? -2.579 6.801 -2.701 1.00 93.81 100 ASP A CA 1
ATOM 749 C C . ASP A 1 100 ? -1.523 5.858 -3.303 1.00 93.81 100 ASP A C 1
ATOM 751 O O . ASP A 1 100 ? -1.626 5.495 -4.474 1.00 93.81 100 ASP A O 1
ATOM 755 N N . LEU A 1 101 ? -0.610 5.320 -2.481 1.00 93.31 101 LEU A N 1
ATOM 756 C CA . LEU A 1 101 ? 0.378 4.317 -2.898 1.00 93.31 101 LEU A CA 1
ATOM 757 C C . LEU A 1 101 ? -0.282 3.088 -3.542 1.00 93.31 101 LEU A C 1
ATOM 759 O O . LEU A 1 101 ? 0.154 2.621 -4.595 1.00 93.31 101 LEU A O 1
ATOM 763 N N . MET A 1 102 ? -1.352 2.577 -2.934 1.00 93.31 102 MET A N 1
ATOM 764 C CA . MET A 1 102 ? -2.099 1.430 -3.448 1.00 93.31 102 MET A CA 1
ATOM 765 C C . MET A 1 102 ? -2.794 1.749 -4.776 1.00 93.31 102 MET A C 1
ATOM 767 O O . MET A 1 102 ? -2.708 0.961 -5.715 1.00 93.31 102 MET A O 1
ATOM 771 N N . THR A 1 103 ? -3.456 2.903 -4.894 1.00 94.38 103 THR A N 1
ATOM 772 C CA . THR A 1 103 ? -4.147 3.290 -6.134 1.00 94.38 103 THR A CA 1
ATOM 773 C C . THR A 1 103 ? -3.177 3.562 -7.284 1.00 94.38 103 THR A C 1
ATOM 775 O O . THR A 1 103 ? -3.425 3.115 -8.402 1.00 94.38 103 THR A O 1
ATOM 778 N N . GLN A 1 104 ? -2.038 4.207 -7.016 1.00 94.44 104 GLN A N 1
ATOM 779 C CA . GLN A 1 104 ? -0.978 4.424 -8.005 1.00 94.44 104 GLN A CA 1
ATOM 780 C C . GLN A 1 104 ? -0.384 3.095 -8.478 1.00 94.44 104 GLN A C 1
ATOM 782 O O . GLN A 1 104 ? -0.227 2.876 -9.679 1.00 94.44 104 GLN A O 1
ATOM 787 N N . THR A 1 105 ? -0.120 2.177 -7.545 1.00 93.31 105 THR A N 1
ATOM 788 C CA . THR A 1 105 ? 0.398 0.841 -7.865 1.00 93.31 105 THR A CA 1
ATOM 789 C C . THR A 1 105 ? -0.612 0.035 -8.676 1.00 93.31 105 THR A C 1
ATOM 791 O O . THR A 1 105 ? -0.246 -0.576 -9.675 1.00 93.31 105 THR A O 1
ATOM 794 N N . HIS A 1 106 ? -1.896 0.086 -8.318 1.00 93.38 106 HIS A N 1
ATOM 795 C CA . HIS A 1 106 ? -2.958 -0.562 -9.084 1.00 93.38 106 HIS A CA 1
ATOM 796 C C . HIS A 1 106 ? -2.995 -0.069 -10.538 1.00 93.38 106 HIS A C 1
ATOM 798 O O . HIS A 1 106 ? -3.047 -0.882 -11.457 1.00 93.38 106 HIS A O 1
ATOM 804 N N . LEU A 1 107 ? -2.918 1.250 -10.757 1.00 93.50 107 LEU A N 1
ATOM 805 C CA . LEU A 1 107 ? -2.906 1.835 -12.102 1.00 93.50 107 LEU A CA 1
ATOM 806 C C . LEU A 1 107 ? -1.652 1.468 -12.908 1.00 93.50 107 LEU A C 1
ATOM 808 O O . LEU A 1 107 ? -1.734 1.341 -14.126 1.00 93.50 107 LEU A O 1
ATOM 812 N N . ALA A 1 108 ? -0.508 1.280 -12.249 1.00 92.19 108 ALA A N 1
ATOM 813 C CA . ALA A 1 108 ? 0.700 0.801 -12.912 1.00 92.19 108 ALA A CA 1
ATOM 814 C C . ALA A 1 108 ? 0.566 -0.670 -13.334 1.00 92.19 108 ALA A C 1
ATOM 816 O O . ALA A 1 108 ? 0.890 -1.023 -14.461 1.00 92.19 108 ALA A O 1
ATOM 817 N N . VAL A 1 109 ? 0.053 -1.523 -12.448 1.00 90.56 109 VAL A N 1
ATOM 818 C CA . VAL A 1 109 ? -0.016 -2.983 -12.643 1.00 90.56 109 VAL A CA 1
ATOM 819 C C . VAL A 1 109 ? -1.081 -3.385 -13.654 1.00 90.56 109 VAL A C 1
ATOM 821 O O . VAL A 1 109 ? -0.929 -4.375 -14.365 1.00 90.56 109 VAL A O 1
ATOM 824 N N . VAL A 1 110 ? -2.164 -2.617 -13.719 1.00 91.19 110 VAL A N 1
ATOM 825 C CA . VAL A 1 110 ? -3.271 -2.871 -14.639 1.00 91.19 110 VAL A CA 1
ATOM 826 C C . VAL A 1 110 ? -2.942 -2.499 -16.089 1.00 91.19 110 VAL A C 1
ATOM 828 O O . VAL A 1 110 ? -3.638 -2.931 -17.011 1.00 91.19 110 VAL A O 1
ATOM 831 N N . ASP A 1 111 ? -1.884 -1.715 -16.318 1.00 90.94 111 ASP A N 1
ATOM 832 C CA . ASP A 1 111 ? -1.417 -1.414 -17.667 1.00 90.94 111 ASP A CA 1
ATOM 833 C C . ASP A 1 111 ? -0.831 -2.673 -18.325 1.00 90.94 111 ASP A C 1
ATOM 835 O O . ASP A 1 111 ? 0.141 -3.263 -17.860 1.00 90.94 111 ASP A O 1
ATOM 839 N N . SER A 1 112 ? -1.380 -3.043 -19.483 1.00 89.19 112 SER A N 1
ATOM 840 C CA . SER A 1 112 ? -0.908 -4.141 -20.340 1.00 89.19 112 SER A CA 1
ATOM 841 C C . SER A 1 112 ? 0.586 -4.104 -20.690 1.00 89.19 112 SER A C 1
ATOM 843 O O . SER A 1 112 ? 1.165 -5.126 -21.062 1.00 89.19 112 SER A O 1
ATOM 845 N N . ARG A 1 113 ? 1.211 -2.923 -20.631 1.00 91.62 113 ARG A N 1
ATOM 846 C CA . ARG A 1 113 ? 2.624 -2.714 -20.969 1.00 91.62 113 ARG A CA 1
ATOM 847 C C . ARG A 1 113 ? 3.548 -2.877 -19.768 1.00 91.62 113 ARG A C 1
ATOM 849 O O . ARG A 1 113 ? 4.765 -2.948 -19.958 1.00 91.62 113 ARG A O 1
ATOM 856 N N . PHE A 1 114 ? 2.998 -2.905 -18.558 1.00 90.75 114 PHE A N 1
ATOM 857 C CA . PHE A 1 114 ? 3.773 -3.019 -17.339 1.00 90.75 114 PHE A CA 1
ATOM 858 C C . PHE A 1 114 ? 4.350 -4.427 -17.198 1.00 90.75 114 PHE A C 1
ATOM 860 O O . PHE A 1 114 ? 3.671 -5.437 -17.388 1.00 90.75 114 PHE A O 1
ATOM 867 N N . LYS A 1 115 ? 5.637 -4.492 -16.865 1.00 89.94 115 LYS A N 1
ATOM 868 C CA . LYS A 1 115 ? 6.324 -5.729 -16.506 1.00 89.94 115 LYS A CA 1
ATOM 869 C C . LYS A 1 115 ? 6.890 -5.549 -15.113 1.00 89.94 115 LYS A C 1
ATOM 871 O O . LYS A 1 115 ? 7.618 -4.589 -14.873 1.00 89.94 115 LYS A O 1
ATOM 876 N N . TYR A 1 116 ? 6.555 -6.475 -14.225 1.00 90.38 116 TYR A N 1
ATOM 877 C CA . TYR A 1 116 ? 7.135 -6.507 -12.894 1.00 90.38 116 TYR A CA 1
ATOM 878 C C . TYR A 1 116 ? 8.650 -6.730 -12.998 1.00 90.38 116 TYR A C 1
ATOM 880 O O . TYR A 1 116 ? 9.097 -7.645 -13.690 1.00 90.38 116 TYR A O 1
ATOM 888 N N . ASP A 1 117 ? 9.423 -5.875 -12.333 1.00 91.94 117 ASP A N 1
ATOM 889 C CA . ASP A 1 117 ? 10.883 -5.935 -12.274 1.00 91.94 117 ASP A CA 1
ATOM 890 C C . ASP A 1 117 ? 11.349 -5.727 -10.827 1.00 91.94 117 ASP A C 1
ATOM 892 O O . ASP A 1 117 ? 10.712 -5.030 -10.037 1.00 91.94 117 ASP A O 1
ATOM 896 N N . SER A 1 118 ? 12.503 -6.294 -10.497 1.00 91.50 118 SER A N 1
ATOM 897 C CA . SER A 1 118 ? 13.186 -6.164 -9.209 1.00 91.50 118 SER A CA 1
ATOM 898 C C . SER A 1 118 ? 13.408 -4.708 -8.778 1.00 91.50 118 SER A C 1
ATOM 900 O O . SER A 1 118 ? 13.303 -4.389 -7.593 1.00 91.50 118 SER A O 1
ATOM 902 N N . VAL A 1 119 ? 13.653 -3.795 -9.727 1.00 92.06 119 VAL A N 1
ATOM 903 C CA . VAL A 1 119 ? 13.794 -2.357 -9.447 1.00 92.06 119 VAL A CA 1
ATOM 904 C C . VAL A 1 119 ? 12.470 -1.761 -8.970 1.00 92.06 119 VAL A C 1
ATOM 906 O O . VAL A 1 119 ? 12.452 -0.959 -8.035 1.00 92.06 119 VAL A O 1
ATOM 909 N N . PHE A 1 120 ? 11.356 -2.181 -9.575 1.00 91.94 120 PHE A N 1
ATOM 910 C CA . PHE A 1 120 ? 10.022 -1.764 -9.157 1.00 91.94 120 PHE A CA 1
ATOM 911 C C . PHE A 1 120 ? 9.681 -2.313 -7.768 1.00 91.94 120 PHE A C 1
ATOM 913 O O . PHE A 1 120 ? 9.259 -1.548 -6.903 1.00 91.94 120 PHE A O 1
ATOM 920 N N . ALA A 1 121 ? 9.937 -3.604 -7.535 1.00 91.69 121 ALA A N 1
ATOM 921 C CA . ALA A 1 121 ? 9.725 -4.261 -6.246 1.00 91.69 121 ALA A CA 1
ATOM 922 C C . ALA A 1 121 ? 10.472 -3.545 -5.110 1.00 91.69 121 ALA A C 1
ATOM 924 O O . ALA A 1 121 ? 9.885 -3.163 -4.095 1.00 91.69 121 ALA A O 1
ATOM 925 N N . LEU A 1 122 ? 11.768 -3.285 -5.316 1.00 93.44 122 LEU A N 1
ATOM 926 C CA . LEU A 1 122 ? 12.615 -2.607 -4.340 1.00 93.44 122 LEU A CA 1
ATOM 927 C C . LEU A 1 122 ? 12.175 -1.158 -4.119 1.00 93.44 122 LEU A C 1
ATOM 929 O O . LEU A 1 122 ? 12.171 -0.694 -2.980 1.00 93.44 122 LEU A O 1
ATOM 933 N N . GLY A 1 123 ? 11.783 -0.450 -5.181 1.00 92.94 123 GLY A N 1
ATOM 934 C CA . GLY A 1 123 ? 11.245 0.906 -5.084 1.00 92.94 123 GLY A CA 1
ATOM 935 C C . GLY A 1 123 ? 9.959 0.963 -4.259 1.00 92.94 123 GLY A C 1
ATOM 936 O O . GLY A 1 123 ? 9.849 1.790 -3.352 1.00 92.94 123 GLY A O 1
ATOM 937 N N . LEU A 1 124 ? 9.026 0.044 -4.516 1.00 92.56 124 LEU A N 1
ATOM 938 C CA . LEU A 1 124 ? 7.759 -0.055 -3.796 1.00 92.56 124 LEU A CA 1
ATOM 939 C C . LEU A 1 124 ? 7.985 -0.381 -2.312 1.00 92.56 124 LEU A C 1
ATOM 941 O O . LEU A 1 124 ? 7.479 0.326 -1.438 1.00 92.56 124 LEU A O 1
ATOM 945 N N . TRP A 1 125 ? 8.810 -1.391 -2.026 1.00 91.75 125 TRP A N 1
ATOM 946 C CA . TRP A 1 125 ? 9.167 -1.781 -0.661 1.00 91.75 125 TRP A CA 1
ATOM 947 C C . TRP A 1 125 ? 9.875 -0.654 0.088 1.00 91.75 125 TRP A C 1
ATOM 949 O O . TRP A 1 125 ? 9.508 -0.316 1.213 1.00 91.75 125 TRP A O 1
ATOM 959 N N . ARG A 1 126 ? 10.874 -0.017 -0.533 1.00 92.56 126 ARG A N 1
ATOM 960 C CA . ARG A 1 126 ? 11.654 1.036 0.122 1.00 92.56 126 ARG A CA 1
ATOM 961 C C . ARG A 1 126 ? 10.836 2.304 0.346 1.00 92.56 126 ARG A C 1
ATOM 963 O O . ARG A 1 126 ? 10.994 2.934 1.391 1.00 92.56 126 ARG A O 1
ATOM 970 N N . GLY A 1 127 ? 9.957 2.652 -0.593 1.00 91.38 127 GLY A N 1
ATOM 971 C CA . GLY A 1 127 ? 9.002 3.747 -0.440 1.00 91.38 127 GLY A CA 1
ATOM 972 C C . GLY A 1 127 ? 8.046 3.501 0.726 1.00 91.38 127 GLY A C 1
ATOM 973 O O . GLY A 1 127 ? 7.891 4.366 1.589 1.00 91.38 127 GLY A O 1
ATOM 974 N N . PHE A 1 128 ? 7.490 2.289 0.814 1.00 92.19 128 PHE A N 1
ATOM 975 C CA . PHE A 1 128 ? 6.638 1.890 1.931 1.00 92.19 128 PHE A CA 1
ATOM 976 C C . PHE A 1 128 ? 7.383 1.923 3.271 1.00 92.19 128 PHE A C 1
ATOM 978 O O . PHE A 1 128 ? 6.904 2.544 4.217 1.00 92.19 128 PHE A O 1
ATOM 985 N N . GLN A 1 129 ? 8.578 1.331 3.351 1.00 91.31 129 GLN A N 1
ATOM 986 C CA . GLN A 1 129 ? 9.399 1.342 4.566 1.00 91.31 129 GLN A CA 1
ATOM 987 C C . GLN A 1 129 ? 9.771 2.760 5.018 1.00 91.31 129 GLN A C 1
ATOM 989 O O . GLN A 1 129 ? 9.760 3.048 6.213 1.00 91.31 129 GLN A O 1
ATOM 994 N N . GLY A 1 130 ? 10.111 3.651 4.082 1.00 89.44 130 GLY A N 1
ATOM 995 C CA . GLY A 1 130 ? 10.443 5.042 4.396 1.00 89.44 130 GLY A CA 1
ATOM 996 C C . GLY A 1 130 ? 9.254 5.798 4.985 1.00 89.44 130 GLY A C 1
ATOM 997 O O . GLY A 1 130 ? 9.411 6.545 5.948 1.00 89.44 130 GLY A O 1
ATOM 998 N N . LEU A 1 131 ? 8.059 5.551 4.447 1.00 87.12 131 LEU A N 1
ATOM 999 C CA . LEU A 1 131 ? 6.821 6.162 4.912 1.00 87.12 131 LEU A CA 1
ATOM 1000 C C . LEU A 1 131 ? 6.342 5.572 6.249 1.00 87.12 131 LEU A C 1
ATOM 1002 O O . LEU A 1 131 ? 5.914 6.310 7.131 1.00 87.12 131 LEU A O 1
ATOM 1006 N N . MET A 1 132 ? 6.433 4.252 6.418 1.00 88.38 132 MET A N 1
ATOM 1007 C CA . MET A 1 132 ? 5.965 3.534 7.610 1.00 88.38 132 MET A CA 1
ATOM 1008 C C . MET A 1 132 ? 7.007 3.425 8.728 1.00 88.38 132 MET A C 1
ATOM 1010 O O . MET A 1 132 ? 6.693 2.929 9.807 1.00 88.38 132 MET A O 1
ATOM 1014 N N . GLY A 1 133 ? 8.226 3.935 8.536 1.00 84.38 133 GLY A N 1
ATOM 1015 C CA . GLY A 1 133 ? 9.306 3.826 9.524 1.00 84.38 133 GLY A CA 1
ATOM 1016 C C . GLY A 1 133 ? 9.004 4.479 10.881 1.00 84.38 133 GLY A C 1
ATOM 1017 O O . GLY A 1 133 ? 9.556 4.077 11.908 1.00 84.38 133 GLY A O 1
ATOM 1018 N N . SER A 1 134 ? 8.111 5.471 10.919 1.00 84.88 134 SER A N 1
ATOM 1019 C CA . SER A 1 134 ? 7.593 6.071 12.158 1.00 84.88 134 SER A CA 1
ATOM 1020 C C . SER A 1 134 ? 6.285 5.448 12.649 1.00 84.88 134 SER A C 1
ATOM 1022 O O . SER A 1 134 ? 5.908 5.694 13.791 1.00 84.88 134 SER A O 1
ATOM 1024 N N . TYR A 1 135 ? 5.602 4.643 11.832 1.00 87.19 135 TYR A N 1
ATOM 1025 C CA . TYR A 1 135 ? 4.295 4.067 12.155 1.00 87.19 135 TYR A CA 1
ATOM 1026 C C . TYR A 1 135 ? 4.383 3.047 13.296 1.00 87.19 135 TYR A C 1
ATOM 1028 O O . TYR A 1 135 ? 3.648 3.154 14.279 1.00 87.19 135 TYR A O 1
ATOM 1036 N N . ASP A 1 136 ? 5.353 2.129 13.230 1.00 85.38 136 ASP A N 1
ATOM 1037 C CA . ASP A 1 136 ? 5.545 1.097 14.263 1.00 85.38 136 ASP A CA 1
ATOM 1038 C C . ASP A 1 136 ? 5.893 1.686 15.636 1.00 85.38 136 ASP A C 1
ATOM 1040 O O . ASP A 1 136 ? 5.575 1.106 16.673 1.00 85.38 136 ASP A O 1
ATOM 1044 N N . LYS A 1 137 ? 6.504 2.878 15.665 1.00 84.50 137 LYS A N 1
ATOM 1045 C CA . LYS A 1 137 ? 6.804 3.592 16.915 1.00 84.50 137 LYS A CA 1
ATOM 1046 C C . LYS A 1 137 ? 5.551 4.156 17.591 1.00 84.50 137 LYS A C 1
ATOM 1048 O O . LYS A 1 137 ? 5.596 4.429 18.785 1.00 84.50 137 LYS A O 1
ATOM 1053 N N . LEU A 1 138 ? 4.469 4.370 16.838 1.00 84.50 138 LEU A N 1
ATOM 1054 C CA . LEU A 1 138 ? 3.241 5.014 17.314 1.00 84.50 138 LEU A CA 1
ATOM 1055 C C . LEU A 1 138 ? 2.168 4.009 17.750 1.00 84.50 138 LEU A C 1
ATOM 1057 O O . LEU A 1 138 ? 1.464 4.273 18.720 1.00 84.50 138 LEU A O 1
ATOM 1061 N N . VAL A 1 139 ? 2.020 2.888 17.036 1.00 79.62 139 VAL A N 1
ATOM 1062 C CA . VAL A 1 139 ? 0.910 1.931 17.244 1.00 79.62 139 VAL A CA 1
ATOM 1063 C C . VAL A 1 139 ? 1.364 0.650 17.951 1.00 79.62 139 VAL A C 1
ATOM 1065 O O . VAL A 1 139 ? 0.594 0.050 18.697 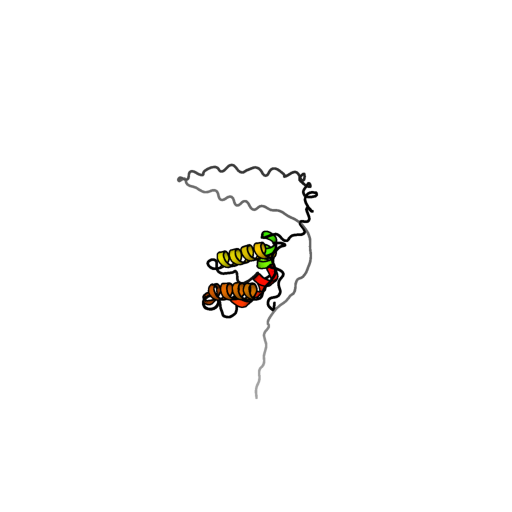1.00 79.62 139 VAL A O 1
ATOM 1068 N N . GLY A 1 140 ? 2.617 0.244 17.749 1.00 74.62 140 GLY A N 1
ATOM 1069 C CA . GLY A 1 140 ? 3.155 -1.032 18.210 1.00 74.62 140 GLY A CA 1
ATOM 1070 C C . GLY A 1 140 ? 4.015 -1.680 17.128 1.00 74.62 140 GLY A C 1
ATOM 1071 O O . GLY A 1 140 ? 3.832 -1.434 15.937 1.00 74.62 140 GLY A O 1
ATOM 1072 N N . SER A 1 141 ? 4.974 -2.506 17.539 1.00 75.88 141 SER A N 1
ATOM 1073 C CA . SER A 1 141 ? 5.889 -3.179 16.615 1.00 75.88 141 SER A CA 1
ATOM 1074 C C . SER A 1 141 ? 5.153 -4.186 15.724 1.00 75.88 141 SER A C 1
ATOM 1076 O O . SER A 1 141 ? 4.494 -5.086 16.249 1.00 75.88 141 SER A O 1
ATOM 1078 N N . GLY A 1 142 ? 5.328 -4.084 14.403 1.00 83.94 142 GLY A N 1
ATOM 1079 C CA . GLY A 1 142 ? 4.872 -5.090 13.437 1.00 83.94 142 GLY A CA 1
ATOM 1080 C C . GLY A 1 142 ? 3.477 -4.851 12.855 1.00 83.94 142 GLY A C 1
ATOM 1081 O O . GLY A 1 142 ? 2.926 -5.743 12.210 1.00 83.94 142 GLY A O 1
ATOM 1082 N N . GLU A 1 143 ? 2.886 -3.672 13.062 1.00 88.06 143 GLU A N 1
ATOM 1083 C CA . GLU A 1 143 ? 1.661 -3.291 12.349 1.00 88.06 143 GLU A CA 1
ATOM 1084 C C . GLU A 1 143 ? 1.964 -2.858 10.910 1.00 88.06 143 GLU A C 1
ATOM 1086 O O . GLU A 1 143 ? 1.181 -3.158 10.007 1.00 88.06 143 GLU A O 1
ATOM 1091 N N . SER A 1 144 ? 3.120 -2.232 10.663 1.00 89.44 144 SER A N 1
ATOM 1092 C CA . SER A 1 144 ? 3.569 -1.880 9.310 1.00 89.44 144 SER A CA 1
ATOM 1093 C C . SER A 1 144 ? 3.645 -3.106 8.388 1.00 89.44 144 SER A C 1
ATOM 1095 O O . SER A 1 144 ? 3.140 -3.061 7.268 1.00 89.44 144 SER A O 1
ATOM 1097 N N . ASP A 1 145 ? 4.167 -4.233 8.877 1.00 90.19 145 ASP A N 1
ATOM 1098 C CA . ASP A 1 145 ? 4.273 -5.486 8.120 1.00 90.19 145 ASP A CA 1
ATOM 1099 C C . ASP A 1 145 ? 2.904 -6.093 7.782 1.00 90.19 145 ASP A C 1
ATOM 1101 O O . ASP A 1 145 ? 2.729 -6.707 6.727 1.00 90.19 145 ASP A O 1
ATOM 1105 N N . LYS A 1 146 ? 1.906 -5.929 8.660 1.00 90.62 146 LYS A N 1
ATOM 1106 C CA . LYS A 1 146 ? 0.528 -6.373 8.387 1.00 90.62 146 LYS A CA 1
ATOM 1107 C C . LYS A 1 146 ? -0.114 -5.517 7.304 1.00 90.62 146 LYS A C 1
ATOM 1109 O O . LYS A 1 146 ? -0.748 -6.060 6.403 1.00 90.62 146 LYS A O 1
ATOM 1114 N N . ILE A 1 147 ? 0.094 -4.201 7.369 1.00 91.69 147 ILE A N 1
ATOM 1115 C CA . ILE A 1 147 ? -0.376 -3.268 6.340 1.00 91.69 147 ILE A CA 1
ATOM 1116 C C . ILE A 1 147 ? 0.298 -3.579 5.003 1.00 91.69 147 ILE A C 1
ATOM 1118 O O . ILE A 1 147 ? -0.380 -3.583 3.981 1.00 91.69 147 ILE A O 1
ATOM 1122 N N . TRP A 1 148 ? 1.598 -3.890 5.005 1.00 92.25 148 TRP A N 1
ATOM 1123 C CA . TRP A 1 148 ? 2.313 -4.307 3.800 1.00 92.25 148 TRP A CA 1
ATOM 1124 C C . TRP A 1 148 ? 1.692 -5.556 3.182 1.00 92.25 148 TRP A C 1
ATOM 1126 O O . TRP A 1 148 ? 1.340 -5.546 2.007 1.00 92.25 148 TRP A O 1
ATOM 1136 N N . LYS A 1 149 ? 1.492 -6.613 3.978 1.00 92.25 149 LYS A N 1
ATOM 1137 C CA . LYS A 1 149 ? 0.871 -7.857 3.503 1.00 92.25 149 LYS A CA 1
ATOM 1138 C C . LYS A 1 149 ? -0.516 -7.608 2.914 1.00 92.25 149 LYS A C 1
ATOM 1140 O O . LYS A 1 149 ? -0.772 -8.051 1.802 1.00 92.25 149 LYS A O 1
ATOM 1145 N N . ALA A 1 150 ? -1.358 -6.840 3.606 1.00 92.69 150 ALA A N 1
ATOM 1146 C CA . ALA A 1 150 ? -2.693 -6.490 3.126 1.00 92.69 150 ALA A CA 1
ATOM 1147 C C . ALA A 1 150 ? -2.666 -5.648 1.837 1.00 92.69 150 ALA A C 1
ATOM 1149 O O . ALA A 1 150 ? -3.512 -5.831 0.967 1.00 92.69 150 ALA A O 1
ATOM 1150 N N . LEU A 1 151 ? -1.695 -4.739 1.697 1.00 92.44 151 LEU A N 1
ATOM 1151 C CA . LEU A 1 151 ? -1.511 -3.921 0.495 1.00 92.44 151 LEU A CA 1
ATOM 1152 C C . LEU A 1 151 ? -1.062 -4.767 -0.701 1.00 92.44 151 LEU A C 1
ATOM 1154 O O . LEU A 1 151 ? -1.566 -4.589 -1.804 1.00 92.44 151 LEU A O 1
ATOM 1158 N N . VAL A 1 152 ? -0.125 -5.692 -0.500 1.00 92.44 152 VAL A N 1
ATOM 1159 C CA . VAL A 1 152 ? 0.367 -6.562 -1.577 1.00 92.44 152 VAL A CA 1
ATOM 1160 C C . VAL A 1 152 ? -0.705 -7.579 -1.993 1.00 92.44 152 VAL A C 1
ATOM 1162 O O . VAL A 1 152 ? -0.932 -7.781 -3.187 1.00 92.44 152 VAL A O 1
ATOM 1165 N N . GLU A 1 153 ? -1.429 -8.148 -1.025 1.00 91.94 153 GLU A N 1
ATOM 1166 C CA . GLU A 1 153 ? -2.541 -9.074 -1.267 1.00 91.94 153 GLU A CA 1
ATOM 1167 C C . GLU A 1 153 ? -3.703 -8.389 -2.001 1.00 91.94 153 GLU A C 1
ATOM 1169 O O . GLU A 1 153 ? -4.236 -8.943 -2.966 1.00 91.94 153 GLU A O 1
ATOM 1174 N N . SER A 1 154 ? -4.049 -7.148 -1.635 1.00 92.19 154 SER A N 1
ATOM 1175 C CA . SER A 1 154 ? -5.089 -6.393 -2.341 1.00 92.19 154 SER A CA 1
ATOM 1176 C C . SER A 1 154 ? -4.694 -6.074 -3.785 1.00 92.19 154 SER A C 1
ATOM 1178 O O . SER A 1 154 ? -5.559 -6.011 -4.656 1.00 92.19 154 SER A O 1
ATOM 1180 N N . LEU A 1 155 ? -3.404 -5.945 -4.094 1.00 90.56 155 LEU A N 1
ATOM 1181 C CA . LEU A 1 155 ? -2.907 -5.766 -5.462 1.00 90.56 155 LEU A CA 1
ATOM 1182 C C . LEU A 1 155 ? -2.859 -7.074 -6.273 1.00 90.56 155 LEU A C 1
ATOM 1184 O O . LEU A 1 155 ? -2.607 -7.028 -7.475 1.00 90.56 155 LEU A O 1
ATOM 1188 N N . GLY A 1 156 ? -3.138 -8.226 -5.652 1.00 87.38 156 GLY A N 1
ATOM 1189 C CA . GLY A 1 156 ? -3.069 -9.543 -6.292 1.00 87.38 156 GLY A CA 1
ATOM 1190 C C . GLY A 1 156 ? -1.641 -10.063 -6.483 1.00 87.38 156 GLY A C 1
ATOM 1191 O O . GLY A 1 156 ? -1.416 -10.935 -7.320 1.00 87.38 156 GLY A O 1
ATOM 1192 N N . MET A 1 157 ? -0.681 -9.520 -5.734 1.00 85.88 157 MET A N 1
ATOM 1193 C CA . MET A 1 157 ? 0.716 -9.952 -5.721 1.00 85.88 157 MET A CA 1
ATOM 1194 C C . MET A 1 157 ? 0.995 -10.812 -4.484 1.00 85.88 157 MET A C 1
ATOM 1196 O O . MET A 1 157 ? 0.239 -10.788 -3.512 1.00 85.88 157 MET A O 1
ATOM 1200 N N . SER A 1 158 ? 2.100 -11.559 -4.488 1.00 81.38 158 SER A N 1
ATOM 1201 C CA . SER A 1 158 ? 2.603 -12.216 -3.277 1.00 81.38 158 SER A CA 1
ATOM 1202 C C . SER A 1 158 ? 3.669 -11.351 -2.592 1.00 81.38 158 SER A C 1
ATOM 1204 O O . SER A 1 158 ? 4.535 -10.826 -3.286 1.00 81.38 158 SER A O 1
ATOM 1206 N N . PRO A 1 159 ? 3.678 -11.236 -1.252 1.00 70.19 159 PRO A N 1
ATOM 1207 C CA . PRO A 1 159 ? 4.672 -10.444 -0.511 1.00 70.19 159 PRO A CA 1
ATOM 1208 C C . PRO A 1 159 ? 6.113 -10.963 -0.626 1.00 70.19 159 PRO A C 1
ATOM 1210 O O . PRO A 1 159 ? 7.033 -10.234 -0.267 1.00 70.19 159 PRO A O 1
ATOM 1213 N N . ASP A 1 160 ? 6.295 -12.185 -1.132 1.00 72.62 160 ASP A N 1
ATOM 1214 C CA . ASP A 1 160 ? 7.597 -12.827 -1.347 1.00 72.62 160 ASP A CA 1
ATOM 1215 C C . ASP A 1 160 ? 8.126 -12.677 -2.793 1.00 72.62 160 ASP A C 1
ATOM 1217 O O . ASP A 1 160 ? 9.150 -13.277 -3.125 1.00 72.62 160 ASP A O 1
ATOM 1221 N N . GLN A 1 161 ? 7.412 -11.945 -3.665 1.00 58.75 161 GLN A N 1
ATOM 1222 C CA . GLN A 1 161 ? 7.796 -11.717 -5.070 1.00 58.75 161 GLN A CA 1
ATOM 1223 C C . GLN A 1 161 ? 8.692 -10.500 -5.287 1.00 58.75 161 GLN A C 1
ATOM 1225 O O . GLN A 1 161 ? 8.607 -9.541 -4.489 1.00 58.75 161 GLN A O 1
#

Secondary structure (DSSP, 8-state):
-------------------------------------------------------S-----SSSTT---SSPPHHHHHHHHHHH--SSPPPHHHHHHHHHHHHHHHHHHTSTT----HHHHHHHHHHHHHHHTTHHHHH-TTHHHHHHHHHHHHTT--TT-

Foldseek 3Di:
DDDDDDDDDDDDDDDDDDDDDDDDDDDDDDDDDDDDDDDDDDDDDDDDDPPDPPDPPPPPPPDVPDPPPVQDDLVQLVVQLCVLQVPDDDDPVCVVVLSVLLSVVLVQVSDPPHDDDPVVLCVSVVVLCVSCVCVCVPPHHPPSVSSLCSSCVSSVHHPVD

=== Feature glossary ===
Feature key, reading from the visual/contextual features back to the raw sequence:

Rendered structure images. Structure images are PyMOL renders from six orthogonal camera directions. Cartoon representation draws helices as coils and strands as arrows; sticks shows the backbone as bonds; surface shows the solvent-excluded envelope. Rainbow coloring maps sequence position to hue (blue→red, N→C); chain coloring assigns a distinct color per polypeptide.

Contact-map, Ramachandran, and PAE plots. Three diagnostic plots accompany the record. The Cα contact map visualizes the tertiary structure as a 2D adjacency matrix (8 Å cutoff, sequence-local contacts suppressed). The Ramachandran plot shows the distribution of backbone (φ, ψ) torsions, with points in the α and β basins reflecting secondary structure content. The PAE plot shows AlphaFold's inter-residue confidence as a color matrix.

InterPro / GO / CATH / organism. The annotation block draws on four external resources. InterPro: which protein families and domains the sequence belongs to. GO: standardized terms for what the protein does, what process it participates in, and where in the cell it acts. CATH: which structural fold it has in the CATH hierarchy. Organism: the species of origin.

Nearest PDB structures. Structural nearest neighbors (via Foldseek easy-search vs the PDB). Reported per hit: target PDB id, E-value, and alignment TM-score. A TM-score above ~0.5 is the conventional threshold for 'same fold'.

Predicted aligned error. P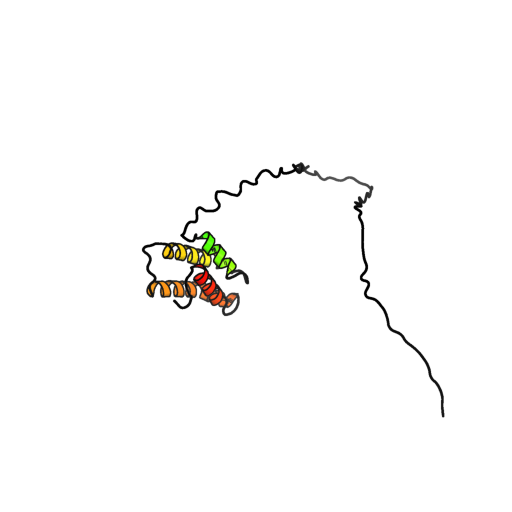redicted aligned error is AlphaFold's pairwise confidence. Unlike pLDDT (per-residue), PAE is per-residue-pair and captures whether two parts of the structure are correctly placed relative to each other. Units are ångströms of expected positional error.

Solvent-accessible surface area. SASA measures how much of the protein is reachable by solvent. It is computed by rolling a water-sized probe over the atomic surface and summing the exposed area (Å²). Per-residue SASA distinguishes core (buried, low SASA) from surface (exposed, high SASA) residues; total SASA is a whole-molecule size measure.

B-factor. Crystallographic B-factors measure how much each atom's electron density is smeared out, in Å². They rise in mobile loops and surface residues and fall in the buried interior. In AlphaFold models this column is repurposed to hold pLDDT instead.

pLDDT. For AlphaFold models, the B-factor field carries pLDDT — the model's own estimate of local accuracy on a 0–100 scale. Regions with pLDDT<50 should be treated as essentially unmodeled; they often correspond to intrinsically disordered segments.

Backbone torsions (φ/ψ). φ (phi) and ψ (psi) are the two rotatable backbone dihedrals per residue: φ is the C(i-1)–N–Cα–C torsion, ψ is the N–Cα–C–N(i+1) torsion, both in degrees on (−180°, 180°]. α-helical residues cluster near (−60°, −45°); β-strand residues near (−120°, +130°). A Ramachandran plot is simply a scatter of (φ, ψ) for every residue.

Radius of gyration, Cα contacts, bounding box. Radius of gyration (Rg) is the root-mean-square distance of Cα atoms from 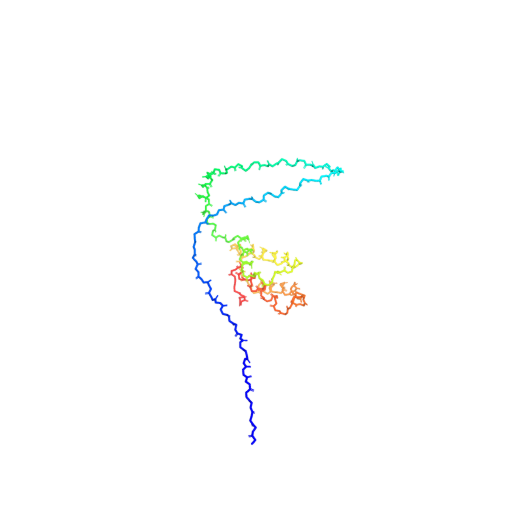their centroid — a single number for overall size and compactness. A globular domain of N residues has Rg ≈ 2.2·N^0.38 Å; an extended or disordered chain has a much larger Rg. The Cα contact count is the number of residue pairs whose Cα atoms are within 8 Å and are more than four positions apart in sequence — a standard proxy for tertiary packing density. The bounding box is the smallest axis-aligned box enclosing all Cα atoms.

Secondary structure (3-state, P-SEA). Three-state secondary structure (P-SEA) collapses the eight DSSP classes into helix (a), strand (b), and coil (c). P-SEA assigns these from Cα geometry alone — distances and angles — without requiring backbone oxygens, so it works on any Cα trace.

Secondary structure (8-state, DSSP). Secondary structure is the local, repeating backbone conformation. DSSP classifies it into eight states by reading the hydrogen-bond network: three helix types (H, G, I), two β types (E, B), two non-regular types (T, S), and unstructured coil (-).

Foldseek 3Di. The Foldseek 3Di string encodes local tertiary geometry as a 20-letter alphabet — one character per residue — derived from the relative positions of nearby Cα atoms. Unlike the amino-acid sequence, 3Di is a direct function of the 3D structure, so two proteins with the same fold have similar 3Di strings even at low sequence identity.

mmCIF coordinates. Structure coordinates are given as an mmCIF _atom_site loop: one row per atom with element, residue name, chain id, sequence number, and x/y/z position in Å. Only the four main-chain atoms per residue are included here; side chains are omitted to keep the record compact.

Sequence. This is the polypeptide sequence — one letter per residue, N-terminus first. Length ranges from a few dozen residues for small domains to over a thousand for large multi-domain proteins.